Protein AF-A0A0B5AX26-F1 (afdb_monomer_lite)

Organism: NCBI:txid1508404

pLDDT: mean 85.65, std 13.5, range [41.56, 97.0]

Sequence (132 aa):
MKKFKGTLALPVEDLAERRRVLEKELSKTVLVLTKKDLTSDLLTLFEKFGLTGTFTLSWDFGSESDDEGGSYVKVHYLTLSDENEEDIKLYEVKSPDSGSLDDELYDMMNEYAEDLDAHDIESITVTVKGEE

Structure (mmCIF, N/CA/C/O backbone):
data_AF-A0A0B5AX26-F1
#
_entry.id   AF-A0A0B5AX26-F1
#
loop_
_atom_site.group_PDB
_atom_site.id
_atom_site.type_symbol
_atom_site.label_atom_id
_atom_site.label_alt_id
_atom_site.label_comp_id
_atom_site.label_asym_id
_atom_site.label_entity_id
_atom_site.label_seq_id
_atom_site.pdbx_PDB_ins_code
_atom_site.Cartn_x
_atom_site.Cartn_y
_atom_site.Cartn_z
_atom_site.occupancy
_atom_site.B_iso_or_equiv
_atom_site.auth_seq_id
_atom_site.auth_comp_id
_atom_site.auth_asym_id
_atom_site.auth_atom_id
_atom_site.pdbx_PDB_model_num
ATOM 1 N N . MET A 1 1 ? 45.690 -25.837 -40.712 1.00 41.56 1 MET A N 1
ATOM 2 C CA . MET A 1 1 ? 44.926 -25.297 -39.563 1.00 41.56 1 MET A CA 1
ATOM 3 C C . MET A 1 1 ? 44.286 -23.971 -39.959 1.00 41.56 1 MET A C 1
ATOM 5 O O . MET A 1 1 ? 44.999 -22.987 -40.108 1.00 41.56 1 MET A O 1
ATOM 9 N N . LYS A 1 2 ? 42.967 -23.941 -40.197 1.00 42.44 2 LYS A N 1
ATOM 10 C CA . LYS A 1 2 ? 42.222 -22.687 -40.405 1.00 42.44 2 LYS A CA 1
ATOM 11 C C . LYS A 1 2 ? 41.904 -22.093 -39.031 1.00 42.44 2 LYS A C 1
ATOM 13 O O . LYS A 1 2 ? 41.237 -22.742 -38.233 1.00 42.44 2 LYS A O 1
ATOM 18 N N . LYS A 1 3 ? 42.422 -20.897 -38.738 1.00 47.78 3 LYS A N 1
ATOM 19 C CA . LYS A 1 3 ? 42.103 -20.160 -37.509 1.00 47.78 3 LYS A CA 1
ATOM 20 C C . LYS A 1 3 ? 40.658 -19.662 -37.605 1.00 47.78 3 LYS A C 1
ATOM 22 O O . LYS A 1 3 ? 40.374 -18.798 -38.429 1.00 47.78 3 LYS A O 1
ATOM 27 N N . PHE A 1 4 ? 39.764 -20.196 -36.777 1.00 47.12 4 PHE A N 1
ATOM 28 C CA . PHE A 1 4 ? 38.461 -19.582 -36.535 1.00 47.12 4 PHE A CA 1
ATOM 29 C C . PHE A 1 4 ? 38.692 -18.274 -35.767 1.00 47.12 4 PHE A C 1
ATOM 31 O O . PHE A 1 4 ? 39.002 -18.290 -34.581 1.00 47.12 4 PHE A O 1
ATOM 38 N N . LYS A 1 5 ? 38.576 -17.133 -36.453 1.00 50.12 5 LYS A N 1
ATOM 39 C CA . LYS A 1 5 ? 38.300 -15.839 -35.817 1.00 50.12 5 LYS A CA 1
ATOM 40 C C . LYS A 1 5 ? 36.784 -15.664 -35.793 1.00 50.12 5 LYS A C 1
ATOM 42 O O . LYS A 1 5 ? 36.229 -14.932 -36.601 1.00 50.12 5 LYS A O 1
ATOM 47 N N . GLY A 1 6 ? 36.119 -16.422 -34.930 1.00 49.12 6 GLY A N 1
ATOM 48 C CA . GLY A 1 6 ? 34.728 -16.162 -34.592 1.00 49.12 6 GLY A CA 1
ATOM 49 C C . GLY A 1 6 ? 34.716 -15.219 -33.405 1.00 49.12 6 GLY A C 1
ATOM 50 O O . GLY A 1 6 ? 34.774 -15.679 -32.270 1.00 49.12 6 GLY A O 1
ATOM 51 N N . THR A 1 7 ? 34.694 -13.910 -33.645 1.00 57.28 7 THR A N 1
ATOM 52 C CA . THR A 1 7 ? 34.172 -13.004 -32.621 1.00 57.28 7 THR A CA 1
ATOM 53 C C . THR A 1 7 ? 32.710 -13.400 -32.472 1.00 57.28 7 THR A C 1
ATOM 55 O O . THR A 1 7 ? 31.978 -13.360 -33.461 1.00 57.28 7 THR A O 1
ATOM 58 N N . LEU A 1 8 ? 32.305 -13.870 -31.292 1.00 47.75 8 LEU A N 1
ATOM 59 C CA . LEU A 1 8 ? 30.907 -14.147 -30.976 1.00 47.75 8 LEU A CA 1
ATOM 60 C C . LEU A 1 8 ? 30.175 -12.797 -30.931 1.00 47.75 8 LEU A C 1
ATOM 62 O O . LEU A 1 8 ? 29.953 -12.225 -29.870 1.00 47.75 8 LEU A O 1
ATOM 66 N N . ALA A 1 9 ? 29.902 -12.232 -32.103 1.00 55.69 9 ALA A N 1
ATOM 67 C CA . ALA A 1 9 ? 29.053 -11.073 -32.255 1.00 55.69 9 ALA A CA 1
ATOM 68 C C . ALA A 1 9 ? 27.623 -11.579 -32.086 1.00 55.69 9 ALA A C 1
ATOM 70 O O . ALA A 1 9 ? 26.986 -11.993 -33.052 1.00 55.69 9 ALA A O 1
ATOM 71 N N . LEU A 1 10 ? 27.150 -11.617 -30.839 1.00 53.84 10 LEU A N 1
ATOM 72 C CA . LEU A 1 10 ? 25.715 -11.645 -30.605 1.00 53.84 10 LEU A CA 1
ATOM 73 C C . LEU A 1 10 ? 25.156 -10.384 -31.279 1.00 53.84 10 LEU A C 1
ATOM 75 O O . LEU A 1 10 ? 25.663 -9.291 -30.995 1.00 53.84 10 LEU A O 1
ATOM 79 N N . PRO A 1 11 ? 24.209 -10.505 -32.224 1.00 59.12 11 PRO A N 1
ATOM 80 C CA . PRO A 1 11 ? 23.617 -9.335 -32.846 1.00 59.12 11 PRO A CA 1
ATOM 81 C C . PRO A 1 11 ? 23.023 -8.474 -31.729 1.00 59.12 11 PRO A C 1
ATOM 83 O O . PRO A 1 11 ? 22.235 -8.950 -30.919 1.00 59.12 11 PRO A O 1
ATOM 86 N N . VAL A 1 12 ? 23.458 -7.218 -31.640 1.00 59.72 12 VAL A N 1
ATOM 87 C CA . VAL A 1 12 ? 23.079 -6.285 -30.562 1.00 59.72 12 VAL A CA 1
ATOM 88 C C . VAL A 1 12 ? 21.554 -6.131 -30.460 1.00 59.72 12 VAL A C 1
ATOM 90 O O . VAL A 1 12 ? 21.035 -5.890 -29.375 1.00 59.72 12 VAL A O 1
ATOM 93 N N . GLU A 1 13 ? 20.838 -6.353 -31.565 1.00 59.16 13 GLU A N 1
ATOM 94 C CA . GLU A 1 13 ? 19.374 -6.413 -31.635 1.00 59.16 13 GLU A CA 1
ATOM 95 C C . GLU A 1 13 ? 18.770 -7.530 -30.759 1.00 59.16 13 GLU A C 1
ATOM 97 O O . GLU A 1 13 ? 17.765 -7.292 -30.098 1.00 59.16 13 GLU A O 1
ATOM 102 N N . ASP A 1 14 ? 19.414 -8.698 -30.660 1.00 74.12 14 ASP A N 1
ATOM 103 C CA . ASP A 1 14 ? 18.985 -9.818 -29.800 1.00 74.12 14 ASP A CA 1
ATOM 104 C C . ASP A 1 14 ? 19.240 -9.508 -28.312 1.00 74.12 14 ASP A C 1
ATOM 106 O O . ASP A 1 14 ? 18.413 -9.781 -27.444 1.00 74.12 14 ASP A O 1
ATOM 110 N N . LEU A 1 15 ? 20.352 -8.831 -27.998 1.00 81.88 15 LEU A N 1
ATOM 111 C CA . LEU A 1 15 ? 20.662 -8.417 -26.624 1.00 81.88 15 LEU A CA 1
ATOM 112 C C . LEU A 1 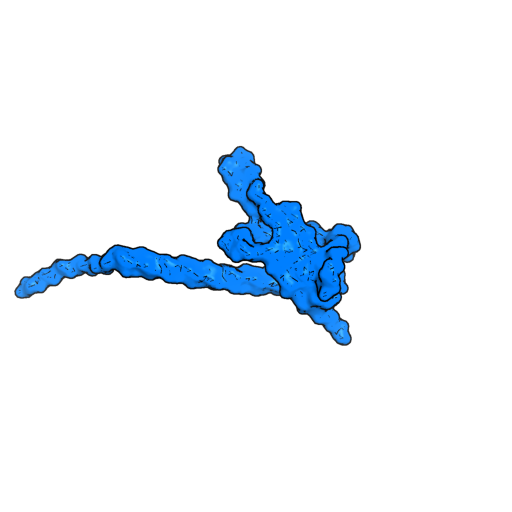15 ? 19.762 -7.281 -26.125 1.00 81.88 15 LEU A C 1
ATOM 114 O O . LEU A 1 15 ? 19.343 -7.305 -24.969 1.00 81.88 15 LEU A O 1
ATOM 118 N N . ALA A 1 16 ? 19.465 -6.295 -26.973 1.00 83.75 16 ALA A N 1
ATOM 119 C CA . ALA A 1 16 ? 18.570 -5.195 -26.627 1.00 83.75 16 ALA A CA 1
ATOM 120 C C . ALA A 1 16 ? 17.135 -5.691 -26.410 1.00 83.75 16 ALA A C 1
ATOM 122 O O . ALA A 1 16 ? 16.485 -5.285 -25.448 1.00 83.75 16 ALA A O 1
ATOM 123 N N . GLU A 1 17 ? 16.657 -6.602 -27.259 1.00 84.81 17 GLU A N 1
ATOM 124 C CA . GLU A 1 17 ? 15.331 -7.194 -27.098 1.00 84.81 17 GLU A CA 1
ATOM 125 C C . GLU A 1 17 ? 15.262 -8.086 -25.857 1.00 84.81 17 GLU A C 1
ATOM 127 O O . GLU A 1 17 ? 14.354 -7.950 -25.037 1.00 84.81 17 GLU A O 1
ATOM 132 N N . ARG A 1 18 ? 16.278 -8.926 -25.634 1.00 85.12 18 ARG A N 1
ATOM 133 C CA . ARG A 1 18 ? 16.365 -9.738 -24.418 1.00 85.12 18 ARG A CA 1
ATOM 134 C C . ARG A 1 18 ? 16.414 -8.887 -23.153 1.00 85.12 18 ARG A C 1
ATOM 136 O O . ARG A 1 18 ? 15.802 -9.256 -22.154 1.00 85.12 18 ARG A O 1
ATOM 143 N N . ARG A 1 19 ? 17.109 -7.748 -23.190 1.00 88.25 19 ARG A N 1
ATOM 144 C CA . ARG A 1 19 ? 17.120 -6.784 -22.086 1.00 88.25 19 ARG A CA 1
ATOM 145 C C . ARG A 1 19 ? 15.712 -6.261 -21.795 1.00 88.25 19 ARG A C 1
ATOM 147 O O . ARG A 1 19 ? 15.301 -6.320 -20.644 1.00 88.25 19 ARG A O 1
ATOM 154 N N . ARG A 1 20 ? 14.954 -5.839 -22.814 1.00 88.06 20 ARG A N 1
ATOM 155 C CA . ARG A 1 20 ? 13.563 -5.376 -22.639 1.00 88.06 20 ARG A CA 1
ATOM 156 C C . ARG A 1 20 ? 12.653 -6.453 -22.053 1.00 88.06 20 ARG A C 1
ATOM 158 O O . ARG A 1 20 ? 11.814 -6.153 -21.209 1.00 88.06 20 ARG A O 1
ATOM 165 N N . VAL A 1 21 ? 12.806 -7.703 -22.495 1.00 88.94 21 VAL A N 1
ATOM 166 C CA . VAL A 1 21 ? 12.038 -8.834 -21.948 1.00 88.94 21 VAL A CA 1
ATOM 167 C C . VAL A 1 21 ? 12.348 -9.021 -20.465 1.00 88.94 21 VAL A C 1
ATOM 169 O O . VAL A 1 21 ? 11.418 -9.101 -19.668 1.00 88.94 21 VAL A O 1
ATOM 172 N N . LEU A 1 22 ? 13.629 -9.021 -20.088 1.00 90.62 22 LEU A N 1
ATOM 173 C CA . LEU A 1 22 ? 14.046 -9.155 -18.691 1.00 90.62 22 LEU A CA 1
ATOM 174 C C . LEU A 1 22 ? 13.570 -7.984 -17.825 1.00 90.62 22 LEU A C 1
ATOM 176 O O . LEU A 1 22 ? 13.087 -8.216 -16.725 1.00 90.62 22 LEU A O 1
ATOM 180 N N . GLU A 1 23 ? 13.654 -6.746 -18.317 1.00 91.44 23 GLU A N 1
ATOM 181 C CA . GLU A 1 23 ? 13.137 -5.559 -17.617 1.00 91.44 23 GLU A CA 1
ATOM 182 C C . GLU A 1 23 ? 11.623 -5.680 -17.371 1.00 91.44 23 GLU A C 1
ATOM 184 O O . GLU A 1 23 ? 11.141 -5.426 -16.268 1.00 91.44 23 GLU A O 1
ATOM 189 N N . LYS A 1 24 ? 10.870 -6.167 -18.364 1.00 89.69 24 LYS A N 1
ATOM 190 C CA . LYS A 1 24 ? 9.428 -6.417 -18.237 1.00 89.69 24 LYS A CA 1
ATOM 191 C C . LYS A 1 24 ? 9.101 -7.551 -17.263 1.00 89.69 24 LYS A C 1
ATOM 193 O O . LYS A 1 24 ? 8.118 -7.463 -16.532 1.00 89.69 24 LYS A O 1
ATOM 198 N N . GLU A 1 25 ? 9.863 -8.641 -17.280 1.00 91.69 25 GLU A N 1
ATOM 199 C CA . GLU A 1 25 ? 9.685 -9.757 -16.341 1.00 91.69 25 GLU A CA 1
ATOM 200 C C . GLU A 1 25 ? 10.040 -9.354 -14.908 1.00 91.69 25 GLU A C 1
ATOM 202 O O . GLU A 1 25 ? 9.327 -9.725 -13.973 1.00 91.69 25 GLU A O 1
ATOM 207 N N . LEU A 1 26 ? 11.090 -8.549 -14.743 1.00 91.19 26 LEU A N 1
ATOM 208 C CA . LEU A 1 26 ? 11.489 -8.001 -13.456 1.00 91.19 26 LEU A CA 1
ATOM 209 C C . LEU A 1 26 ? 10.406 -7.079 -12.893 1.00 91.19 26 LEU A C 1
ATOM 211 O O . LEU A 1 26 ? 9.955 -7.327 -11.783 1.00 91.19 26 LEU A O 1
ATOM 215 N N . SER A 1 27 ? 9.919 -6.103 -13.667 1.00 89.38 27 SER A N 1
ATOM 216 C CA . SER A 1 27 ? 8.838 -5.200 -13.232 1.00 89.38 27 SER A CA 1
ATOM 217 C C . SER A 1 27 ? 7.575 -5.969 -12.824 1.00 89.38 27 SER A C 1
ATOM 219 O O . SER A 1 27 ? 7.002 -5.724 -11.767 1.00 89.38 27 SER A O 1
ATOM 221 N N . LYS A 1 28 ? 7.183 -7.002 -13.582 1.00 91.00 28 LYS A N 1
ATOM 222 C CA . LYS A 1 28 ? 6.070 -7.879 -13.177 1.00 91.00 28 LYS A CA 1
ATOM 223 C C . LYS A 1 28 ? 6.324 -8.596 -11.854 1.00 91.00 28 LYS A C 1
ATOM 225 O O . LYS A 1 28 ? 5.385 -8.818 -11.097 1.00 91.00 28 LYS A O 1
ATOM 230 N N . THR A 1 29 ? 7.559 -9.024 -11.617 1.00 93.44 29 THR A N 1
ATOM 231 C CA . THR A 1 29 ? 7.928 -9.735 -10.391 1.00 93.44 29 THR A CA 1
ATOM 232 C C . THR A 1 29 ? 7.907 -8.789 -9.198 1.00 93.44 29 THR A C 1
ATOM 234 O O . THR A 1 29 ? 7.316 -9.143 -8.184 1.00 93.44 29 THR A O 1
ATOM 237 N N . VAL A 1 30 ? 8.477 -7.588 -9.347 1.00 91.50 30 VAL A N 1
ATOM 238 C CA . VAL A 1 30 ? 8.429 -6.519 -8.338 1.00 91.50 30 VAL A CA 1
ATOM 239 C C . VAL A 1 30 ? 6.977 -6.221 -7.979 1.00 91.50 30 VAL A C 1
ATOM 241 O O . VAL A 1 30 ? 6.600 -6.427 -6.836 1.00 91.50 30 VAL A O 1
ATOM 244 N N . LEU A 1 31 ? 6.122 -5.936 -8.966 1.00 91.88 31 LEU A N 1
ATOM 245 C CA . LEU A 1 31 ? 4.688 -5.700 -8.764 1.00 91.88 31 LEU A CA 1
ATOM 246 C C . LEU A 1 31 ? 3.993 -6.783 -7.919 1.00 91.88 31 LEU A C 1
ATOM 248 O O . LEU A 1 31 ? 3.184 -6.482 -7.042 1.00 91.88 31 LEU A O 1
ATOM 252 N N . VAL A 1 32 ? 4.265 -8.060 -8.206 1.00 93.38 32 VAL A N 1
ATOM 253 C CA . VAL A 1 32 ? 3.660 -9.182 -7.472 1.00 93.38 32 VAL A CA 1
ATOM 254 C C . VAL A 1 32 ? 4.165 -9.242 -6.032 1.00 93.38 32 VAL A C 1
ATOM 256 O O . VAL A 1 32 ? 3.370 -9.519 -5.135 1.00 93.38 32 VAL A O 1
ATOM 259 N N . LEU A 1 33 ? 5.460 -9.002 -5.814 1.00 93.56 33 LEU A N 1
ATOM 260 C CA . LEU A 1 33 ? 6.059 -8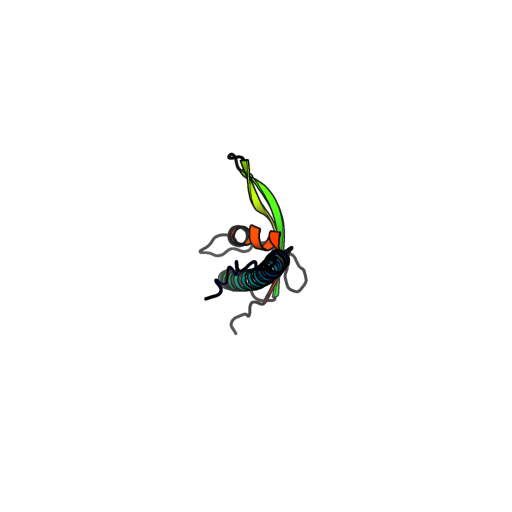.997 -4.481 1.00 93.56 33 LEU A CA 1
ATOM 261 C C . LEU A 1 33 ? 5.557 -7.809 -3.660 1.00 93.56 33 LEU A C 1
ATOM 263 O O . LEU A 1 33 ? 4.998 -8.038 -2.597 1.00 93.56 33 LEU A O 1
ATOM 267 N N . THR A 1 34 ? 5.607 -6.590 -4.201 1.00 93.56 34 THR A N 1
ATOM 268 C CA . THR A 1 34 ? 5.117 -5.369 -3.544 1.00 93.56 34 THR A CA 1
ATOM 269 C C . THR A 1 34 ? 3.668 -5.523 -3.086 1.00 93.56 34 THR A C 1
ATOM 271 O O . THR A 1 34 ? 3.359 -5.282 -1.925 1.00 93.56 34 THR A O 1
ATOM 274 N N . LYS A 1 35 ? 2.766 -6.012 -3.954 1.00 94.31 35 LYS A N 1
ATOM 275 C CA . LYS A 1 35 ? 1.363 -6.240 -3.562 1.00 94.31 35 LYS A CA 1
ATOM 276 C C . LYS A 1 35 ? 1.224 -7.275 -2.453 1.00 94.31 35 LYS A C 1
ATOM 278 O O . LYS A 1 35 ? 0.372 -7.126 -1.581 1.00 94.31 35 LYS A O 1
ATOM 283 N N . LYS A 1 36 ? 2.004 -8.351 -2.519 1.00 94.94 36 LYS A N 1
ATOM 284 C CA . LYS A 1 36 ? 1.934 -9.440 -1.547 1.00 94.94 36 LYS A CA 1
ATOM 285 C C . LYS A 1 36 ? 2.450 -8.995 -0.180 1.00 94.94 36 LYS A C 1
ATOM 287 O O . LYS A 1 36 ? 1.789 -9.284 0.815 1.00 94.94 36 LYS A O 1
ATOM 292 N N . ASP A 1 37 ? 3.594 -8.328 -0.153 1.00 95.94 37 ASP A N 1
ATOM 293 C CA . ASP A 1 37 ? 4.254 -7.902 1.077 1.00 95.94 37 ASP A CA 1
ATOM 294 C C . ASP A 1 37 ? 3.422 -6.800 1.752 1.00 95.94 37 ASP A C 1
ATOM 296 O O . ASP A 1 37 ? 3.007 -6.987 2.893 1.00 95.94 37 ASP A O 1
ATOM 300 N N . LEU A 1 38 ? 2.965 -5.789 0.995 1.00 95.94 38 LEU A N 1
ATOM 301 C CA . LEU A 1 38 ? 2.028 -4.776 1.499 1.00 95.94 38 LEU A CA 1
ATOM 302 C C . LEU A 1 38 ? 0.726 -5.391 2.038 1.00 95.94 38 LEU A C 1
ATOM 304 O O . LEU A 1 38 ? 0.250 -5.011 3.103 1.00 95.94 38 LEU A O 1
ATOM 308 N N . THR A 1 39 ? 0.141 -6.370 1.336 1.00 96.12 39 THR A N 1
ATOM 309 C CA . THR A 1 39 ? -1.058 -7.072 1.837 1.00 96.12 39 THR A CA 1
ATOM 310 C C . THR A 1 39 ? -0.781 -7.745 3.181 1.00 96.12 39 THR A C 1
ATOM 312 O O . THR A 1 39 ? -1.612 -7.680 4.083 1.00 96.12 39 THR A O 1
ATOM 315 N N . SER A 1 40 ? 0.364 -8.417 3.315 1.00 96.25 40 SER A N 1
ATOM 316 C CA . SER A 1 40 ? 0.745 -9.125 4.539 1.00 96.25 40 SER A CA 1
ATOM 317 C C . SER A 1 40 ? 0.951 -8.164 5.712 1.00 96.25 40 SER A C 1
ATOM 319 O O . SER A 1 40 ? 0.496 -8.440 6.826 1.00 96.25 40 SER A O 1
ATOM 321 N N . ASP A 1 41 ? 1.606 -7.035 5.458 1.00 96.38 41 ASP A N 1
ATOM 322 C CA . ASP A 1 41 ? 1.885 -6.023 6.472 1.00 96.38 41 ASP A CA 1
ATOM 323 C C . ASP A 1 41 ? 0.601 -5.316 6.920 1.00 96.38 41 ASP A C 1
ATOM 325 O O . ASP A 1 41 ? 0.374 -5.168 8.121 1.00 96.38 41 ASP A O 1
ATOM 329 N N . LEU A 1 42 ? -0.305 -4.995 5.988 1.00 95.75 42 LEU A N 1
ATOM 330 C CA . LEU A 1 42 ? -1.622 -4.434 6.308 1.00 95.75 42 LEU A CA 1
ATOM 331 C C . LEU A 1 42 ? -2.481 -5.386 7.133 1.00 95.75 42 LEU A C 1
ATOM 333 O O . LEU A 1 42 ? -3.117 -4.950 8.089 1.00 95.75 42 LEU A O 1
ATOM 337 N N . LEU A 1 43 ? -2.496 -6.680 6.800 1.00 95.56 43 LEU A N 1
ATOM 338 C CA . LEU A 1 43 ? -3.216 -7.673 7.602 1.00 95.56 43 LEU A CA 1
ATOM 339 C C . LEU A 1 43 ? -2.679 -7.698 9.037 1.00 95.56 43 LEU A C 1
ATOM 341 O O . LEU A 1 43 ? -3.455 -7.589 9.981 1.00 95.56 43 LEU A O 1
ATOM 345 N N . THR A 1 44 ? -1.355 -7.748 9.192 1.00 94.00 44 THR A N 1
ATOM 346 C CA . THR A 1 44 ? -0.698 -7.749 10.507 1.00 94.00 44 THR A CA 1
ATOM 347 C C . THR A 1 44 ? -1.009 -6.473 11.293 1.00 94.00 44 THR A C 1
ATOM 349 O O . THR A 1 44 ? -1.295 -6.524 12.491 1.00 94.00 44 THR A O 1
ATOM 352 N N . LEU A 1 45 ? -0.977 -5.316 10.627 1.00 93.75 45 LEU A N 1
ATOM 353 C CA . LEU A 1 45 ? -1.281 -4.028 11.238 1.00 93.75 45 LEU A CA 1
ATOM 354 C C . LEU A 1 45 ? -2.749 -3.946 11.665 1.00 93.75 45 LEU A C 1
ATOM 356 O O . LEU A 1 45 ? -3.049 -3.573 12.795 1.00 93.75 45 LEU A O 1
ATOM 360 N N . PHE A 1 46 ? -3.680 -4.323 10.798 1.00 93.62 46 PHE A N 1
ATOM 361 C CA . PHE A 1 46 ? -5.104 -4.263 11.109 1.00 93.62 46 PHE A CA 1
ATOM 362 C C . PHE A 1 46 ? -5.490 -5.236 12.227 1.00 93.62 46 PHE A C 1
ATOM 364 O O . PHE A 1 46 ? -6.252 -4.853 13.115 1.00 93.62 46 PHE A O 1
ATOM 371 N N . GLU A 1 47 ? -4.893 -6.429 12.270 1.00 91.38 47 GLU A N 1
ATOM 372 C CA . GLU A 1 47 ? -5.027 -7.362 13.396 1.00 91.38 47 GLU A CA 1
ATOM 373 C C . GLU A 1 47 ? -4.497 -6.752 14.705 1.00 91.38 47 GLU A C 1
ATOM 375 O O . GLU A 1 47 ? -5.187 -6.783 15.726 1.00 91.38 47 GLU A O 1
ATOM 380 N N . LYS A 1 48 ? -3.319 -6.109 14.678 1.00 90.75 48 LYS A N 1
ATOM 381 C CA . LYS A 1 48 ? -2.732 -5.397 15.833 1.00 90.75 48 LYS A CA 1
ATOM 382 C C . LYS A 1 48 ? -3.644 -4.285 16.368 1.00 90.75 48 LYS A C 1
ATOM 384 O O . LYS A 1 48 ? -3.653 -4.025 17.572 1.00 90.75 48 LYS A O 1
ATOM 389 N N . PHE A 1 49 ? -4.412 -3.638 15.494 1.00 90.88 49 PHE A N 1
ATOM 390 C CA . PHE A 1 49 ? -5.380 -2.595 15.851 1.00 90.88 49 PHE A CA 1
ATOM 391 C C . PHE A 1 49 ? -6.803 -3.129 16.100 1.00 90.88 49 PHE A C 1
ATOM 393 O O . PHE A 1 49 ? -7.707 -2.345 16.388 1.00 90.88 49 PHE A O 1
ATOM 400 N N . GLY A 1 50 ? -7.014 -4.449 16.041 1.00 88.62 50 GLY A N 1
ATOM 401 C CA . GLY A 1 50 ? -8.306 -5.084 16.316 1.00 88.62 50 GLY A CA 1
ATOM 402 C C . GLY A 1 50 ? -9.379 -4.814 15.257 1.00 88.62 50 GLY A C 1
ATOM 403 O O . GLY A 1 50 ? -10.571 -4.906 15.552 1.00 88.62 50 GLY A O 1
ATOM 404 N N . LEU A 1 51 ? -8.977 -4.455 14.037 1.00 90.25 51 LEU A N 1
ATOM 405 C CA . LEU A 1 51 ? -9.888 -4.271 12.914 1.00 90.25 51 LEU A CA 1
ATOM 406 C C . LEU A 1 51 ? -10.291 -5.632 12.339 1.00 90.25 51 LEU A C 1
ATOM 408 O O . LEU A 1 51 ? -9.463 -6.521 12.168 1.00 90.25 51 LEU A O 1
ATOM 412 N N . THR A 1 52 ? -11.572 -5.792 12.013 1.00 92.94 52 THR A N 1
ATOM 413 C CA . THR A 1 52 ? -12.109 -7.009 11.385 1.00 92.94 52 THR A CA 1
ATOM 414 C C . THR A 1 52 ? -13.040 -6.622 10.245 1.00 92.94 52 THR A C 1
ATOM 416 O O . THR A 1 52 ? -13.762 -5.634 10.357 1.00 92.94 52 THR A O 1
ATOM 419 N N . GLY A 1 53 ? -13.013 -7.383 9.150 1.00 93.19 53 GLY A N 1
ATOM 420 C CA . GLY A 1 53 ? -13.789 -7.082 7.945 1.00 93.19 53 GLY A CA 1
ATOM 421 C C . GLY A 1 53 ? -12.921 -6.881 6.707 1.00 93.19 53 GLY A C 1
ATOM 422 O O . GLY A 1 53 ? -11.734 -7.216 6.692 1.00 93.19 53 GLY A O 1
ATOM 423 N N . THR A 1 54 ? -13.539 -6.376 5.641 1.00 96.00 54 THR A N 1
ATOM 424 C CA . THR A 1 54 ? -12.842 -6.019 4.401 1.00 96.00 54 THR A CA 1
ATOM 425 C C . THR A 1 54 ? -12.591 -4.521 4.378 1.00 96.00 54 THR A C 1
ATOM 427 O O . THR A 1 54 ? -13.505 -3.741 4.626 1.00 96.00 54 THR A O 1
ATOM 430 N N . PHE A 1 55 ? -11.360 -4.133 4.064 1.00 95.88 55 PHE A N 1
ATOM 431 C CA . PHE A 1 55 ? -10.932 -2.743 4.024 1.00 95.88 55 PHE A CA 1
ATOM 432 C C . PHE A 1 55 ? -10.210 -2.451 2.719 1.00 95.88 55 PHE A C 1
ATOM 434 O O . PHE A 1 55 ? -9.413 -3.267 2.252 1.00 95.88 55 PHE A O 1
ATOM 441 N N . THR A 1 56 ? -10.458 -1.274 2.157 1.00 97.00 56 THR A N 1
ATOM 442 C CA . THR A 1 56 ? -9.723 -0.753 1.007 1.00 97.00 56 THR A CA 1
ATOM 443 C C . THR A 1 56 ? -8.890 0.429 1.453 1.00 97.00 56 THR A C 1
ATOM 445 O O . THR A 1 56 ? -9.425 1.447 1.887 1.00 97.00 56 THR A O 1
ATOM 448 N N . LEU A 1 57 ? -7.574 0.283 1.345 1.00 96.50 57 LEU A N 1
ATOM 449 C CA . LEU A 1 57 ? -6.632 1.369 1.529 1.00 96.50 57 LEU A CA 1
ATOM 450 C C . LEU A 1 57 ? -6.341 2.003 0.171 1.00 96.50 57 LEU A C 1
ATOM 452 O O . LEU A 1 57 ? -5.979 1.294 -0.766 1.00 96.50 57 LEU A O 1
ATOM 456 N N . SER A 1 58 ? -6.491 3.319 0.079 1.00 96.00 58 SER A N 1
ATOM 457 C CA . SER A 1 58 ? -6.181 4.113 -1.113 1.00 96.00 58 SER A CA 1
ATOM 458 C C . SER A 1 58 ? -5.226 5.240 -0.749 1.00 96.00 58 SER A C 1
ATOM 460 O O . SER A 1 58 ? -5.257 5.740 0.378 1.00 96.00 58 SER A O 1
ATOM 462 N N . TRP A 1 59 ? -4.380 5.645 -1.689 1.00 94.94 59 TRP A N 1
ATOM 463 C CA . TRP A 1 59 ? -3.361 6.662 -1.450 1.00 94.94 59 TRP A CA 1
ATOM 464 C C . TRP A 1 59 ? -3.097 7.513 -2.690 1.00 94.94 59 TRP A C 1
ATOM 466 O O . TRP A 1 59 ? -3.422 7.136 -3.812 1.00 94.94 59 TRP A O 1
ATOM 476 N N . ASP A 1 60 ? -2.479 8.665 -2.455 1.00 93.31 60 ASP A N 1
ATOM 477 C CA . ASP A 1 60 ? -1.899 9.530 -3.479 1.00 93.31 60 ASP A CA 1
ATOM 478 C C . ASP A 1 60 ? -0.469 9.873 -3.069 1.00 93.31 60 ASP A C 1
ATOM 480 O O . ASP A 1 60 ? -0.210 10.181 -1.896 1.00 93.31 60 ASP A O 1
ATOM 484 N N . PHE A 1 61 ? 0.454 9.824 -4.026 1.00 90.81 61 PHE A N 1
ATOM 485 C CA . PHE A 1 61 ? 1.845 10.179 -3.795 1.00 90.81 61 PHE A CA 1
ATOM 486 C C . PHE A 1 61 ? 2.169 11.560 -4.356 1.00 90.81 61 PHE A C 1
ATOM 488 O O . PHE A 1 61 ? 1.758 11.942 -5.448 1.00 90.81 61 PHE A O 1
ATOM 495 N N . GLY A 1 62 ? 2.966 12.305 -3.599 1.00 86.94 62 GLY A N 1
ATOM 496 C CA . GLY A 1 62 ? 3.595 13.537 -4.044 1.00 86.94 62 GLY A CA 1
ATOM 497 C C . GLY A 1 62 ? 5.103 13.357 -4.159 1.00 86.94 62 GLY A C 1
ATOM 498 O O . GLY A 1 62 ? 5.714 12.601 -3.406 1.00 86.94 62 GLY A O 1
ATOM 499 N N . SER A 1 63 ? 5.721 14.091 -5.081 1.00 85.38 63 SER A N 1
ATOM 500 C CA . SER A 1 63 ? 7.175 14.246 -5.089 1.00 85.38 63 SER A CA 1
ATOM 501 C C . SER A 1 63 ? 7.575 15.343 -4.105 1.00 85.38 63 SER A C 1
ATOM 503 O O . SER A 1 63 ? 7.117 16.482 -4.223 1.00 85.38 63 SER A O 1
ATOM 505 N N . GLU A 1 64 ? 8.456 15.019 -3.165 1.00 83.62 64 GLU A N 1
ATOM 506 C CA . GLU A 1 64 ? 9.078 15.987 -2.265 1.00 83.62 64 GLU A CA 1
ATOM 507 C C . GLU A 1 64 ? 10.550 16.152 -2.657 1.00 83.62 64 GLU A C 1
ATOM 509 O O . GLU A 1 64 ? 11.249 15.175 -2.931 1.00 83.62 64 GLU A O 1
ATOM 514 N N . SER A 1 65 ? 11.014 17.398 -2.742 1.00 83.44 65 SER A N 1
ATOM 515 C CA . SER A 1 65 ? 12.423 17.694 -3.009 1.00 83.44 65 SER A CA 1
ATOM 516 C C . SER A 1 65 ? 13.191 17.729 -1.696 1.00 83.44 65 SER A C 1
ATOM 518 O O . SER A 1 65 ? 12.758 18.400 -0.756 1.00 83.44 65 SER A O 1
ATOM 520 N N . ASP A 1 66 ? 14.342 17.069 -1.641 1.00 78.38 66 ASP A N 1
ATOM 521 C CA . ASP A 1 66 ? 15.281 17.256 -0.541 1.00 78.38 66 ASP A CA 1
ATOM 522 C C . ASP A 1 66 ? 16.130 18.528 -0.738 1.00 78.38 66 ASP A C 1
ATOM 524 O O . ASP A 1 66 ? 16.109 19.194 -1.782 1.00 78.38 66 ASP A O 1
ATOM 528 N N . ASP A 1 67 ? 16.858 18.905 0.308 1.00 80.31 67 ASP A N 1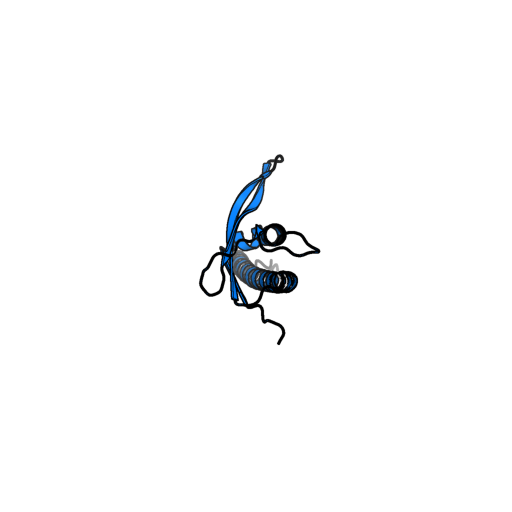
ATOM 529 C CA . ASP A 1 67 ? 17.748 20.064 0.326 1.00 80.31 67 ASP A CA 1
ATOM 530 C C . ASP A 1 67 ? 19.077 19.834 -0.420 1.00 80.31 67 ASP A C 1
ATOM 532 O O . ASP A 1 67 ? 19.803 20.796 -0.692 1.00 80.31 67 ASP A O 1
ATOM 536 N N . GLU A 1 68 ? 19.368 18.593 -0.816 1.00 81.56 68 GLU A N 1
ATOM 537 C CA . GLU A 1 68 ? 20.531 18.184 -1.610 1.00 81.56 68 GLU A CA 1
ATOM 538 C C . GLU A 1 68 ? 20.232 18.116 -3.126 1.00 81.56 68 GLU A C 1
ATOM 540 O O . GLU A 1 68 ? 21.136 17.889 -3.937 1.00 81.56 68 GLU A O 1
ATOM 545 N N . GLY A 1 69 ? 18.990 18.402 -3.535 1.00 77.31 69 GLY A N 1
ATOM 546 C CA . GLY A 1 69 ? 18.541 18.419 -4.929 1.00 77.31 69 GLY A CA 1
ATOM 547 C C . GLY A 1 69 ? 18.061 17.066 -5.465 1.00 77.31 69 GLY A C 1
ATOM 548 O O . GLY A 1 69 ? 17.854 16.939 -6.675 1.00 77.31 69 GLY A O 1
ATOM 549 N N . GLY A 1 70 ? 17.893 16.072 -4.596 1.00 80.31 70 GLY A N 1
ATOM 550 C CA . GLY A 1 70 ? 17.142 14.854 -4.860 1.00 80.31 70 GLY A CA 1
ATOM 551 C C . GLY A 1 70 ? 15.632 15.070 -4.741 1.00 80.31 70 GLY A C 1
ATOM 552 O O . GLY A 1 70 ? 15.143 16.087 -4.244 1.00 80.31 70 GLY A O 1
ATOM 553 N N . SER A 1 71 ? 14.878 14.105 -5.255 1.00 82.62 71 SER A N 1
ATOM 554 C CA . SER A 1 71 ? 13.426 14.038 -5.119 1.00 82.62 71 SER A CA 1
ATOM 555 C C . SER A 1 71 ? 13.050 12.629 -4.705 1.00 82.62 71 SER A C 1
ATOM 557 O O . SER A 1 71 ? 13.530 11.680 -5.329 1.00 82.62 71 SER A O 1
ATOM 559 N N . TYR A 1 72 ? 12.183 12.501 -3.712 1.00 86.56 72 TYR A N 1
ATOM 560 C CA . TYR A 1 72 ? 11.642 11.219 -3.278 1.00 86.56 72 TYR A CA 1
ATOM 561 C C . TYR A 1 72 ? 10.116 11.239 -3.340 1.00 86.56 72 TYR A C 1
ATOM 563 O O . TYR A 1 72 ? 9.478 12.295 -3.288 1.00 86.56 72 TYR A O 1
ATOM 571 N N . VAL A 1 73 ? 9.540 10.055 -3.519 1.00 89.25 73 VAL A N 1
ATOM 572 C CA . VAL A 1 73 ? 8.093 9.849 -3.539 1.00 89.25 73 VAL A CA 1
ATOM 573 C C . VAL A 1 73 ? 7.624 9.683 -2.099 1.00 89.25 73 VAL A C 1
ATOM 575 O O . VAL A 1 73 ? 8.225 8.932 -1.332 1.00 89.25 73 VAL A O 1
ATOM 578 N N . LYS A 1 74 ? 6.568 10.398 -1.718 1.00 90.56 74 LYS A N 1
ATOM 579 C CA . LYS A 1 74 ? 6.019 10.365 -0.363 1.00 90.56 74 LYS A CA 1
ATOM 580 C C . LYS A 1 74 ? 4.505 10.360 -0.398 1.00 90.56 74 LYS A C 1
ATOM 582 O O . LYS A 1 74 ? 3.893 10.980 -1.267 1.00 90.56 74 LYS A O 1
ATOM 587 N N . VAL A 1 75 ? 3.892 9.702 0.576 1.00 91.06 75 VAL A N 1
ATOM 588 C CA . VAL A 1 75 ? 2.440 9.720 0.764 1.00 91.06 75 VAL A CA 1
ATOM 589 C C . VAL A 1 75 ? 1.979 11.154 1.006 1.00 91.06 75 VAL A C 1
ATOM 591 O O . VAL A 1 75 ? 2.395 11.814 1.960 1.00 91.06 75 VAL A O 1
ATOM 594 N N . HIS A 1 76 ? 1.092 11.638 0.147 1.00 88.69 76 HIS A N 1
ATOM 595 C CA . HIS A 1 76 ? 0.453 12.938 0.301 1.00 88.69 76 HIS A CA 1
ATOM 596 C C . HIS A 1 76 ? -0.905 12.800 0.990 1.00 88.69 76 HIS A C 1
ATOM 598 O O . HIS A 1 76 ? -1.230 13.572 1.893 1.00 88.69 76 HIS A O 1
ATOM 604 N N . TYR A 1 77 ? -1.676 11.788 0.595 1.00 88.38 77 TYR A N 1
ATOM 605 C CA . TYR A 1 77 ? -2.982 11.491 1.164 1.00 88.38 77 TYR A CA 1
ATOM 606 C C . TYR A 1 77 ? -3.204 9.984 1.258 1.00 88.38 77 TYR A C 1
ATOM 608 O O . TYR A 1 77 ? -2.675 9.217 0.454 1.00 88.38 77 TYR A O 1
ATOM 616 N N . LEU A 1 78 ? -3.981 9.575 2.259 1.00 93.00 78 LEU A N 1
ATOM 617 C CA . LEU A 1 78 ? -4.274 8.183 2.551 1.00 93.00 78 LEU A CA 1
ATOM 618 C C . LEU A 1 78 ? -5.698 8.070 3.109 1.00 93.00 78 LEU A C 1
ATOM 620 O O . LEU A 1 78 ? -6.077 8.805 4.026 1.00 93.00 78 LEU A O 1
ATOM 624 N N . THR A 1 79 ? -6.480 7.151 2.548 1.00 94.69 79 THR A N 1
ATOM 625 C CA . THR A 1 79 ? -7.855 6.840 2.964 1.00 94.69 79 THR A CA 1
ATOM 626 C C . THR A 1 79 ? -7.974 5.359 3.234 1.00 94.69 79 THR A C 1
ATOM 628 O O . THR A 1 79 ? -7.457 4.538 2.479 1.00 94.69 79 THR A O 1
ATOM 631 N N . LEU A 1 80 ? -8.716 5.018 4.278 1.00 96.00 80 LEU A N 1
ATOM 632 C CA . LEU A 1 80 ? -9.157 3.660 4.533 1.00 96.00 80 LEU A CA 1
ATOM 633 C C . LEU A 1 80 ? -10.678 3.657 4.509 1.00 96.00 80 LEU A C 1
ATOM 635 O O . LEU A 1 80 ? -11.285 4.413 5.263 1.00 96.00 80 LEU A O 1
ATOM 639 N N . SER A 1 81 ? -11.276 2.812 3.682 1.00 96.50 81 SER A N 1
ATOM 640 C CA . SER A 1 81 ? -12.728 2.638 3.626 1.00 96.50 81 SER A CA 1
ATOM 641 C C . SER A 1 81 ? -13.088 1.189 3.947 1.00 96.50 81 SER A C 1
ATOM 643 O O . SER A 1 81 ? -12.311 0.272 3.658 1.00 96.50 81 SER A O 1
ATOM 645 N N . ASP A 1 82 ? -14.237 0.972 4.576 1.00 94.38 82 ASP A N 1
ATOM 646 C CA . ASP A 1 82 ? -14.742 -0.367 4.886 1.00 94.38 82 ASP A CA 1
ATOM 647 C C . ASP A 1 82 ? -15.398 -1.047 3.662 1.00 94.38 82 ASP A C 1
ATOM 649 O O . ASP A 1 82 ? -15.352 -0.554 2.532 1.00 94.38 82 ASP A O 1
ATOM 653 N N . GLU A 1 83 ? -16.019 -2.208 3.876 1.00 93.00 83 GLU A N 1
ATOM 654 C CA . GLU A 1 83 ? -16.718 -2.966 2.830 1.00 93.00 83 GLU A CA 1
ATOM 655 C C . GLU A 1 83 ? -17.956 -2.262 2.252 1.00 93.00 83 GLU A C 1
ATOM 657 O O . GLU A 1 83 ? -18.447 -2.662 1.194 1.00 93.00 83 GLU A O 1
ATOM 662 N N . ASN A 1 84 ? -18.454 -1.227 2.931 1.00 92.81 84 ASN A N 1
ATOM 663 C CA . ASN A 1 84 ? -19.580 -0.399 2.512 1.00 92.81 84 ASN A CA 1
ATOM 664 C C . ASN A 1 84 ? -19.123 0.906 1.840 1.00 92.81 84 ASN A C 1
ATOM 666 O O . ASN A 1 84 ? -19.965 1.759 1.560 1.00 92.81 84 ASN A O 1
ATOM 670 N N . GLU A 1 85 ? -17.819 1.052 1.572 1.00 89.00 85 GLU A N 1
ATOM 671 C CA . GLU A 1 85 ? -17.194 2.281 1.067 1.00 89.00 85 GLU A CA 1
ATOM 672 C C . GLU A 1 85 ? -17.318 3.464 2.051 1.00 89.00 85 GLU A C 1
ATOM 674 O O . GLU A 1 85 ? -17.245 4.626 1.649 1.00 89.00 85 GLU A O 1
ATOM 679 N N . GLU A 1 86 ? -17.494 3.194 3.352 1.00 92.69 86 GLU A N 1
ATOM 680 C CA . GLU A 1 86 ? -17.503 4.231 4.385 1.00 92.69 86 GLU A CA 1
ATOM 681 C C . GLU A 1 86 ? -16.079 4.538 4.863 1.00 92.69 86 GLU A C 1
ATOM 683 O O . GLU A 1 86 ? -15.331 3.646 5.270 1.00 92.69 86 GLU A O 1
ATOM 688 N N . ASP A 1 87 ? -15.709 5.822 4.844 1.00 92.12 87 ASP A N 1
ATOM 689 C CA . ASP A 1 87 ? -14.387 6.279 5.274 1.00 92.12 87 ASP A CA 1
ATOM 690 C C . ASP A 1 87 ? -14.173 6.085 6.781 1.00 92.12 87 ASP A C 1
ATOM 692 O O . ASP A 1 87 ? -14.883 6.634 7.633 1.00 92.12 87 ASP A O 1
ATOM 696 N N . ILE A 1 88 ? -13.104 5.369 7.112 1.00 91.19 88 ILE A N 1
ATOM 697 C CA . ILE A 1 88 ? -12.614 5.161 8.467 1.00 91.19 88 ILE A CA 1
ATOM 698 C C . ILE A 1 88 ? -11.664 6.298 8.824 1.00 91.19 88 ILE A C 1
ATOM 700 O O . ILE A 1 88 ? -10.634 6.533 8.191 1.00 91.19 88 ILE A O 1
ATOM 704 N N . LYS A 1 89 ? -11.983 6.997 9.910 1.00 89.06 89 LYS A N 1
ATOM 705 C CA . LYS A 1 89 ? -11.143 8.067 10.445 1.00 89.06 89 LYS A CA 1
ATOM 706 C C . LYS A 1 89 ? -9.927 7.486 11.161 1.00 89.06 89 LYS A C 1
ATOM 708 O O . LYS A 1 89 ? -9.976 7.192 12.352 1.00 89.06 89 LYS A O 1
ATOM 713 N N . LEU A 1 90 ? -8.827 7.357 10.429 1.00 87.12 90 LEU A N 1
ATOM 714 C CA . LEU A 1 90 ? -7.588 6.716 10.883 1.00 87.12 90 LEU A CA 1
ATOM 715 C C . LEU A 1 90 ? -7.044 7.258 12.213 1.00 87.12 90 LEU A C 1
ATOM 717 O O . LEU A 1 90 ? -6.689 6.480 13.093 1.00 87.12 90 LEU A O 1
ATOM 721 N N . TYR A 1 91 ? -7.076 8.577 12.411 1.00 82.88 91 TYR A N 1
ATOM 722 C CA . TYR A 1 91 ? -6.614 9.233 13.642 1.00 82.88 91 TYR A CA 1
ATOM 723 C C . TYR A 1 91 ? -7.462 8.891 14.892 1.00 82.88 91 TYR A C 1
ATOM 725 O O . TYR A 1 91 ? -7.046 9.148 16.030 1.00 82.88 91 TYR A O 1
ATOM 733 N N . GLU A 1 92 ? -8.672 8.343 14.711 1.00 84.94 92 GLU A N 1
ATOM 734 C CA . GLU A 1 92 ? -9.551 7.876 15.796 1.00 84.94 92 GLU A CA 1
ATOM 735 C C . GLU A 1 92 ? -9.270 6.411 16.175 1.00 84.94 92 GLU A C 1
ATOM 737 O O . GLU A 1 92 ? -9.608 5.996 17.286 1.00 84.94 92 GLU A O 1
ATOM 742 N N . VAL A 1 93 ? -8.599 5.650 15.302 1.00 85.00 93 VAL A N 1
ATOM 743 C CA . VAL A 1 93 ? -8.217 4.253 15.533 1.00 85.00 93 VAL A CA 1
ATOM 744 C C . VAL A 1 93 ? -6.853 4.216 16.217 1.00 85.00 93 VAL A C 1
ATOM 746 O O . VAL A 1 93 ? -5.832 4.580 15.636 1.00 85.00 93 VAL A O 1
ATOM 749 N N . LYS A 1 94 ? -6.830 3.815 17.491 1.00 85.06 94 LYS A N 1
ATOM 750 C CA . LYS A 1 94 ? -5.628 3.869 18.335 1.00 85.06 94 LYS A CA 1
ATOM 751 C C . LYS A 1 94 ? -5.340 2.536 18.989 1.00 85.06 94 LYS A C 1
ATOM 753 O O . LYS A 1 94 ? -6.246 1.891 19.514 1.00 85.06 94 LYS A O 1
ATOM 758 N N . SER A 1 95 ? -4.062 2.190 19.035 1.00 77.88 95 SER A N 1
ATOM 759 C CA . SER A 1 95 ? -3.563 1.065 19.808 1.00 77.88 95 SER A CA 1
ATOM 760 C C . SER A 1 95 ? -2.973 1.571 21.131 1.00 77.88 95 SER A C 1
ATOM 762 O O . SER A 1 95 ? -2.271 2.587 21.132 1.00 77.88 95 SER A O 1
ATOM 764 N N . PRO A 1 96 ? -3.207 0.879 22.263 1.00 68.44 96 PRO A N 1
ATOM 765 C CA . PRO A 1 96 ? -2.594 1.225 23.547 1.00 68.44 96 PRO A CA 1
ATOM 766 C C . PRO A 1 96 ? -1.061 1.277 23.500 1.00 68.44 96 PRO A C 1
ATOM 768 O O . PRO A 1 96 ? -0.459 2.051 24.243 1.00 68.44 96 PRO A O 1
ATOM 771 N N . ASP A 1 97 ? -0.450 0.476 22.621 1.00 74.81 97 ASP A N 1
ATOM 772 C CA . ASP A 1 97 ? 0.991 0.209 22.616 1.00 74.81 97 ASP A CA 1
ATOM 773 C C . ASP A 1 97 ? 1.745 0.850 21.438 1.00 74.81 97 ASP A C 1
ATOM 775 O O . ASP A 1 97 ? 2.972 0.786 21.400 1.00 74.81 97 ASP A O 1
ATOM 779 N N . SER A 1 98 ? 1.044 1.433 20.457 1.00 66.12 98 SER A N 1
ATOM 780 C CA . SER A 1 98 ? 1.658 1.768 19.156 1.00 66.12 98 SER A CA 1
ATOM 781 C C . SER A 1 98 ? 1.146 3.032 18.455 1.00 66.12 98 SER A C 1
ATOM 783 O O . SER A 1 98 ? 1.391 3.225 17.274 1.00 66.12 98 SER A O 1
ATOM 785 N N . GLY A 1 99 ? 0.494 3.942 19.181 1.00 81.44 99 GLY A N 1
ATOM 786 C CA . GLY A 1 99 ? 0.045 5.212 18.601 1.00 81.44 99 GLY A CA 1
ATOM 787 C C . GLY A 1 99 ? -1.256 5.078 17.808 1.00 81.44 99 GLY A C 1
ATOM 788 O O . GLY A 1 99 ? -2.106 4.235 18.125 1.00 81.44 99 GLY A O 1
ATOM 789 N N . SER A 1 100 ? -1.467 5.971 16.843 1.00 89.12 100 SER A N 1
ATOM 790 C CA . SER A 1 100 ? -2.640 5.958 15.968 1.00 89.12 100 SER A CA 1
ATOM 791 C C . SER A 1 100 ? -2.351 5.250 14.646 1.00 89.12 100 SER A C 1
ATOM 793 O O . SER A 1 100 ? -1.212 5.150 14.201 1.00 89.12 100 SER A O 1
ATOM 795 N N . LEU A 1 101 ? -3.406 4.690 14.053 1.00 90.56 101 LEU A N 1
ATOM 796 C CA . LEU A 1 101 ? -3.307 3.898 12.831 1.00 90.56 101 LEU A CA 1
ATOM 797 C C . LEU A 1 101 ? -2.844 4.736 11.630 1.00 90.56 101 LEU A C 1
ATOM 799 O O . LEU A 1 101 ? -2.244 4.193 10.711 1.00 90.56 101 LEU A O 1
ATOM 803 N N . ASP A 1 102 ? -3.124 6.041 11.635 1.00 91.25 102 ASP A N 1
ATOM 804 C CA . ASP A 1 102 ? -2.644 6.973 10.613 1.00 91.25 102 ASP A CA 1
ATOM 805 C C . ASP A 1 102 ? -1.116 7.040 10.556 1.00 91.25 102 ASP A C 1
ATOM 807 O O . ASP A 1 102 ? -0.574 6.920 9.464 1.00 91.25 102 ASP A O 1
ATOM 811 N N . ASP A 1 103 ? -0.437 7.166 11.698 1.00 90.00 103 ASP A N 1
ATOM 812 C CA . ASP A 1 103 ? 1.028 7.229 11.766 1.00 90.00 103 ASP A CA 1
ATOM 813 C C . ASP A 1 103 ? 1.662 5.931 11.230 1.00 90.00 103 ASP A C 1
ATOM 815 O O . ASP A 1 103 ? 2.519 5.968 10.351 1.00 90.00 103 ASP A O 1
ATOM 819 N N . GLU A 1 104 ? 1.184 4.772 11.694 1.00 92.31 104 GLU A N 1
ATOM 820 C CA . GLU A 1 104 ? 1.707 3.458 11.280 1.00 92.31 104 GLU A CA 1
ATOM 821 C C . GLU A 1 104 ? 1.445 3.166 9.792 1.00 92.31 104 GLU A C 1
ATOM 823 O O . GLU A 1 104 ? 2.299 2.611 9.100 1.00 92.31 104 GLU A O 1
ATOM 828 N N . LEU A 1 105 ? 0.277 3.562 9.271 1.00 94.19 105 LEU A N 1
ATOM 829 C CA . LEU A 1 105 ? -0.013 3.460 7.839 1.00 94.19 105 LEU A CA 1
ATOM 830 C C . LEU A 1 105 ? 0.845 4.422 7.021 1.00 94.19 105 LEU A C 1
ATOM 832 O O . LEU A 1 105 ? 1.267 4.065 5.925 1.00 94.19 105 LEU A O 1
ATOM 836 N N . TYR A 1 106 ? 1.098 5.628 7.525 1.00 92.06 106 TYR A N 1
ATOM 837 C CA . TYR A 1 106 ? 1.918 6.612 6.830 1.00 92.06 106 TYR A CA 1
ATOM 838 C C . TYR A 1 106 ? 3.365 6.130 6.696 1.00 92.06 106 TYR A C 1
ATOM 840 O O . TYR A 1 106 ? 3.929 6.191 5.602 1.00 92.06 106 TYR A O 1
ATOM 848 N N . ASP A 1 107 ? 3.945 5.601 7.774 1.00 92.25 107 ASP A N 1
ATOM 849 C CA . ASP A 1 107 ? 5.295 5.036 7.763 1.00 92.25 107 ASP A CA 1
ATOM 850 C C . ASP A 1 107 ? 5.382 3.842 6.805 1.00 92.25 107 ASP A C 1
ATOM 852 O O . ASP A 1 107 ? 6.201 3.853 5.885 1.00 92.25 107 ASP A O 1
ATOM 856 N N . MET A 1 108 ? 4.464 2.877 6.931 1.00 94.25 108 MET A N 1
ATOM 857 C CA . MET A 1 108 ? 4.404 1.707 6.050 1.00 94.25 108 MET A CA 1
ATOM 858 C C . MET A 1 108 ? 4.273 2.102 4.575 1.00 94.25 108 MET A C 1
ATOM 860 O O . MET A 1 108 ? 4.998 1.599 3.722 1.00 94.25 108 MET A O 1
ATOM 864 N N . MET A 1 109 ? 3.364 3.018 4.244 1.00 94.62 109 MET A N 1
ATOM 865 C CA . MET A 1 109 ? 3.128 3.391 2.850 1.00 94.62 109 MET A CA 1
ATOM 866 C C . MET A 1 109 ? 4.302 4.153 2.228 1.00 94.62 109 MET A C 1
ATOM 868 O O . MET A 1 109 ? 4.512 4.040 1.021 1.00 94.62 109 MET A O 1
ATOM 872 N N . ASN A 1 110 ? 5.098 4.876 3.021 1.00 92.69 110 ASN A N 1
ATOM 873 C CA . ASN A 1 110 ? 6.331 5.493 2.531 1.00 92.69 110 ASN A CA 1
ATOM 874 C C . ASN A 1 110 ? 7.435 4.465 2.234 1.00 92.69 110 ASN A C 1
ATOM 876 O O . ASN A 1 110 ? 8.219 4.693 1.316 1.00 92.69 110 ASN A O 1
ATOM 880 N N . GLU A 1 111 ? 7.484 3.325 2.935 1.00 94.00 111 GLU A N 1
ATOM 881 C CA . GLU A 1 111 ? 8.438 2.241 2.630 1.00 94.00 111 GLU A CA 1
ATOM 882 C C . GLU A 1 111 ? 8.188 1.616 1.250 1.00 94.00 111 GLU A C 1
ATOM 884 O O . GLU A 1 111 ? 9.131 1.217 0.567 1.00 94.00 111 GLU A O 1
ATOM 889 N N . TYR A 1 112 ? 6.925 1.575 0.818 1.00 94.38 112 TYR A N 1
ATOM 890 C CA . TYR A 1 112 ? 6.518 1.025 -0.477 1.00 94.38 112 TYR A CA 1
ATOM 891 C C . TYR A 1 112 ? 6.319 2.090 -1.572 1.00 94.38 112 TYR A C 1
ATOM 893 O O . TYR A 1 112 ? 6.056 1.731 -2.721 1.00 94.38 112 TYR A O 1
ATOM 901 N N . ALA A 1 113 ? 6.437 3.385 -1.255 1.00 92.94 113 ALA A N 1
ATOM 902 C CA . ALA A 1 113 ? 5.987 4.479 -2.121 1.00 92.94 113 ALA A CA 1
ATOM 903 C C . ALA A 1 113 ? 6.595 4.454 -3.530 1.00 92.94 113 ALA A C 1
ATOM 905 O O . ALA A 1 113 ? 5.863 4.569 -4.511 1.00 92.94 113 ALA A O 1
ATOM 906 N N . GLU A 1 114 ? 7.910 4.247 -3.649 1.00 91.44 114 GLU A N 1
ATOM 907 C CA . GLU A 1 114 ? 8.587 4.218 -4.953 1.00 91.44 114 GLU A CA 1
ATOM 908 C C . GLU A 1 114 ? 8.092 3.071 -5.844 1.00 91.44 114 GLU A C 1
ATOM 910 O O . GLU A 1 114 ? 7.835 3.272 -7.030 1.00 91.44 114 GLU A O 1
ATOM 915 N N . ASP A 1 115 ? 7.932 1.870 -5.282 1.00 93.50 115 ASP A N 1
ATOM 916 C CA . ASP A 1 115 ? 7.490 0.701 -6.042 1.00 93.50 115 ASP A CA 1
ATOM 917 C C . ASP A 1 115 ? 6.015 0.811 -6.444 1.00 93.50 115 ASP A C 1
ATOM 919 O O . ASP A 1 115 ? 5.644 0.390 -7.543 1.00 93.50 115 ASP A O 1
ATOM 923 N N . LEU A 1 116 ? 5.174 1.364 -5.567 1.00 93.38 116 LEU A N 1
ATOM 924 C CA . LEU A 1 116 ? 3.750 1.564 -5.825 1.00 93.38 116 LEU A CA 1
ATOM 925 C C . LEU A 1 116 ? 3.522 2.637 -6.901 1.00 93.38 116 LEU A C 1
ATOM 927 O O . LEU A 1 116 ? 2.762 2.385 -7.839 1.00 93.38 116 LEU A O 1
ATOM 931 N N . ASP A 1 117 ? 4.219 3.775 -6.807 1.00 92.44 117 ASP A N 1
ATOM 932 C CA . ASP A 1 117 ? 4.176 4.868 -7.790 1.00 92.44 117 ASP A CA 1
ATOM 933 C C . ASP A 1 117 ? 4.710 4.415 -9.156 1.00 92.44 117 ASP A C 1
ATOM 935 O O . ASP A 1 117 ? 4.045 4.574 -10.177 1.00 92.44 117 ASP A O 1
ATOM 939 N N . ALA A 1 118 ? 5.851 3.715 -9.184 1.00 91.06 118 ALA A N 1
ATOM 940 C CA . ALA A 1 118 ? 6.450 3.223 -10.426 1.00 91.06 118 ALA A CA 1
ATOM 941 C C . ALA A 1 118 ? 5.581 2.205 -11.192 1.00 91.06 118 ALA A C 1
ATOM 943 O O . ALA A 1 118 ? 5.851 1.930 -12.367 1.00 91.06 118 ALA A O 1
ATOM 944 N N . HIS A 1 119 ? 4.576 1.613 -10.539 1.00 90.44 119 HIS A N 1
ATOM 945 C CA . HIS A 1 119 ? 3.692 0.603 -11.122 1.00 90.44 119 HIS A CA 1
ATOM 946 C C . HIS A 1 119 ? 2.214 1.026 -11.167 1.00 90.44 119 HIS A C 1
ATOM 948 O O . HIS A 1 119 ? 1.363 0.159 -11.399 1.00 90.44 119 HIS A O 1
ATOM 954 N N . ASP A 1 120 ? 1.912 2.314 -10.969 1.00 90.50 120 ASP A N 1
ATOM 955 C CA . ASP A 1 120 ? 0.555 2.878 -10.992 1.00 90.50 120 ASP A CA 1
ATOM 956 C C . ASP A 1 120 ? -0.423 2.109 -10.072 1.00 90.50 120 ASP A C 1
ATOM 958 O O . ASP A 1 120 ? -1.543 1.750 -10.456 1.00 90.50 120 ASP A O 1
ATOM 962 N N . ILE A 1 121 ? 0.021 1.764 -8.858 1.00 91.56 121 ILE A N 1
ATOM 963 C CA . ILE A 1 121 ? -0.829 1.121 -7.851 1.00 91.56 121 ILE A CA 1
ATOM 964 C C . ILE A 1 121 ? -1.347 2.198 -6.904 1.00 91.56 121 ILE A C 1
ATOM 966 O O . ILE A 1 121 ? -0.572 2.791 -6.164 1.00 91.56 121 ILE A O 1
ATOM 970 N N . GLU A 1 122 ? -2.662 2.399 -6.901 1.00 92.94 122 GLU A N 1
ATOM 971 C CA . GLU A 1 122 ? -3.320 3.491 -6.160 1.00 92.94 122 GLU A CA 1
ATOM 972 C C . GLU A 1 122 ? -4.150 2.995 -4.961 1.00 92.94 122 GLU A C 1
ATOM 974 O O . GLU A 1 122 ? -4.579 3.780 -4.116 1.00 92.94 122 GLU A O 1
ATOM 979 N N . SER A 1 123 ? -4.427 1.688 -4.897 1.00 95.12 123 SER A N 1
ATOM 980 C CA . SER A 1 123 ? -5.204 1.087 -3.811 1.00 95.12 123 SER A CA 1
ATOM 981 C C . SER A 1 123 ? -4.954 -0.411 -3.641 1.00 95.12 123 SER A C 1
ATOM 983 O O . SER A 1 123 ? -4.504 -1.114 -4.558 1.00 95.12 123 SER A O 1
ATOM 985 N N . ILE A 1 124 ? -5.285 -0.914 -2.452 1.00 95.69 124 ILE A N 1
ATOM 986 C CA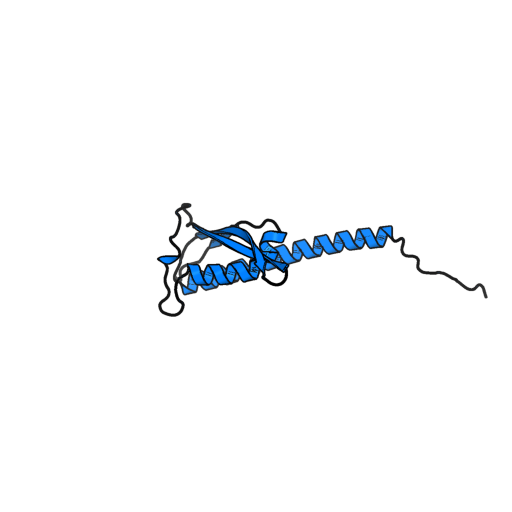 . ILE A 1 124 ? -5.298 -2.338 -2.128 1.00 95.69 124 ILE A CA 1
ATOM 987 C C . ILE A 1 124 ? -6.466 -2.673 -1.202 1.00 95.69 124 ILE A C 1
ATOM 989 O O . ILE A 1 124 ? -6.771 -1.940 -0.264 1.00 95.69 124 ILE A O 1
ATOM 993 N N . THR A 1 125 ? -7.111 -3.809 -1.458 1.00 96.06 125 THR A N 1
ATOM 994 C CA . THR A 1 125 ? -8.193 -4.329 -0.618 1.00 96.06 125 THR A CA 1
ATOM 995 C C . THR A 1 125 ? -7.709 -5.562 0.127 1.00 96.06 125 THR A C 1
ATOM 997 O O . THR A 1 125 ? -7.178 -6.493 -0.483 1.00 96.06 125 THR A O 1
ATOM 1000 N N . VAL A 1 126 ? -7.922 -5.584 1.440 1.00 95.88 126 VAL A N 1
ATOM 1001 C CA . VAL A 1 126 ? -7.552 -6.693 2.323 1.00 95.88 126 VAL A CA 1
ATOM 1002 C C . VAL A 1 126 ? -8.753 -7.129 3.157 1.00 95.88 126 VAL A C 1
ATOM 1004 O O . VAL A 1 126 ? -9.619 -6.323 3.484 1.00 95.88 126 VAL A O 1
ATOM 1007 N N . THR A 1 127 ? -8.807 -8.411 3.515 1.00 95.62 127 THR A N 1
ATOM 1008 C CA . THR A 1 127 ? -9.858 -8.959 4.383 1.00 95.62 127 THR A CA 1
ATOM 1009 C C . THR A 1 127 ? -9.224 -9.558 5.627 1.00 95.62 127 THR A C 1
ATOM 1011 O O . THR A 1 127 ? -8.528 -10.571 5.542 1.00 95.62 127 THR A O 1
ATOM 1014 N N . VAL A 1 128 ? -9.505 -8.953 6.777 1.00 93.69 128 VAL A N 1
ATOM 1015 C CA . VAL A 1 128 ? -9.066 -9.416 8.094 1.00 93.69 128 VAL A CA 1
ATOM 1016 C C . VAL A 1 128 ? -10.159 -10.291 8.688 1.00 93.69 128 VAL A C 1
ATOM 1018 O 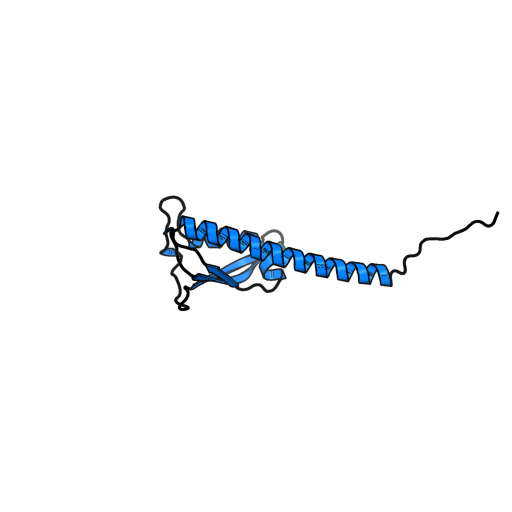O . VAL A 1 128 ? -11.302 -9.856 8.861 1.00 93.69 128 VAL A O 1
ATOM 1021 N N . LYS A 1 129 ? -9.826 -11.545 8.988 1.00 88.25 129 LYS A N 1
ATOM 1022 C CA . LYS A 1 129 ? -10.764 -12.465 9.636 1.00 88.25 129 LYS A CA 1
ATOM 1023 C C . LYS A 1 129 ? -10.733 -12.210 11.138 1.00 88.25 129 LYS A C 1
ATOM 1025 O O . LYS A 1 129 ? -9.664 -12.256 11.731 1.00 88.25 129 LYS A O 1
ATOM 1030 N N . GLY A 1 130 ? -11.894 -11.968 11.745 1.00 74.19 130 GLY A N 1
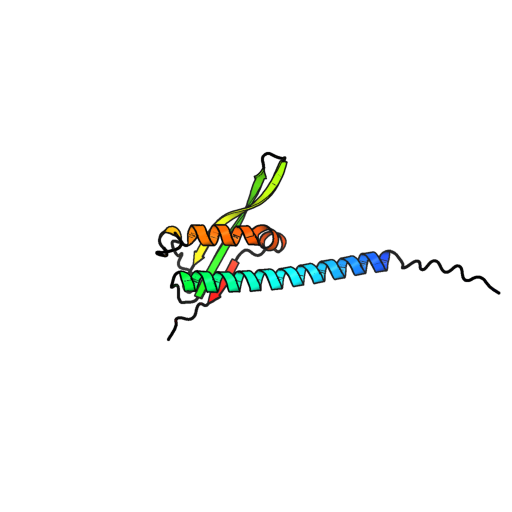ATOM 1031 C CA . GLY A 1 130 ? -11.998 -12.004 13.203 1.00 74.19 130 GLY A CA 1
ATOM 1032 C C . GLY A 1 130 ? -11.666 -13.405 13.717 1.00 74.19 130 GLY A C 1
ATOM 1033 O O . GLY A 1 130 ? -12.034 -14.392 13.076 1.00 74.19 130 GLY A O 1
ATOM 1034 N N . GLU A 1 131 ? -10.957 -13.493 14.842 1.00 62.56 131 GLU A N 1
ATOM 1035 C CA . GLU A 1 131 ? -10.837 -14.756 15.572 1.00 62.56 131 GLU A CA 1
ATOM 1036 C C . GLU A 1 131 ? -12.245 -15.184 16.033 1.00 62.56 131 GLU A C 1
ATOM 1038 O O . GLU A 1 131 ? -12.942 -14.412 16.695 1.00 62.56 131 GLU A O 1
ATOM 1043 N N . GLU A 1 132 ? -12.683 -16.378 15.609 1.00 45.81 132 GLU A N 1
ATOM 1044 C CA . GLU A 1 132 ? -13.936 -17.025 16.046 1.00 45.81 132 GLU A CA 1
ATOM 1045 C C . GLU A 1 132 ? -13.874 -17.508 17.502 1.00 45.81 132 GLU A C 1
ATOM 1047 O O . GLU A 1 132 ? -12.825 -18.065 17.910 1.00 45.81 132 GLU A O 1
#

Secondary structure (DSSP, 8-state):
-----------HHHHHHHHHHHHHHHHHHHHHHHHHHHHHHHHHHHHHTT--EEEEEEEEEEEEE-TTS-EEEEEEEEEEE-TTSPEE-GGG-EETTTEEHHHHHHHHHHHHHHHHHTTT--EEEEEEPPP-

Foldseek 3Di:
DDDPPDPVPPPVVVVVVVVVVVVVVVLVVLVVCLQVVLQVVVLVLCVQLVHAAKKKKFFDWDWDADPVGDIAIATPDIWIAGPVRHTDPQQVRAHPVDHTRVVVVRVSCSVSRVSCVVNVNGMDMYGHHDDD

Radius of gyration: 22.12 Å; chains: 1; bounding box: 64×45×64 Å